Protein AF-A0A0F8YSZ1-F1 (afdb_monomer)

Secondary structure (DSSP, 8-state):
--S-S-PPTT----BSPBP--TTSTTTTPBPPB-SSSPPP---SSTT-----S-----------PPTTS----EETTEE---------------------------

pLDDT: mean 74.78, std 18.11, range [42.41, 96.06]

Mean predicted aligned error: 16.79 Å

Organism: NCBI:txid412755

Foldseek 3Di:
DPPPPDDPPPDDDQQQDAACDPVDPRHRPTHHHPPPPDDDDDDPDPDDDDDDPDDDDDDDDDDDDDPPDPDQDDDPNDRPPPVPPPCPPDDDDPDDDPDDDPDDDD

Solvent-accessible surface area (backbone atoms only — not comparable to full-atom values): 8123 Å² total; per-residue (Å²): 141,83,74,75,92,69,66,60,92,97,56,77,78,51,67,44,48,61,38,88,40,94,89,47,96,57,45,73,39,70,41,66,59,52,81,87,75,66,78,91,73,94,67,99,60,87,91,77,83,84,88,68,100,70,77,96,79,84,82,88,83,86,80,89,76,70,90,86,62,89,78,83,60,68,58,91,91,42,74,64,82,70,78,75,79,69,82,74,78,76,81,86,81,84,80,84,82,88,83,82,85,92,80,81,92,128

Sequence (106 aa):
TNTPQALPTGWVEADGATVSDAQSVYNGQVLPDLNGGEFIRGAGTSGGTGGSDTMAHTHGVTTNVAVGNHIALTVNGHTNHTALTLNTDQHNHSFSDTSDNPSAIM

Structure (mmCIF, N/CA/C/O backbone):
data_AF-A0A0F8YSZ1-F1
#
_entry.id   AF-A0A0F8YSZ1-F1
#
loop_
_atom_site.group_PDB
_atom_site.id
_atom_site.type_symbol
_atom_site.label_atom_id
_atom_site.label_alt_id
_atom_site.label_comp_id
_atom_site.label_asym_id
_atom_site.label_entity_id
_atom_site.label_seq_id
_atom_site.pdbx_PDB_ins_code
_atom_site.Cartn_x
_atom_site.Cartn_y
_atom_site.Cartn_z
_atom_site.occupancy
_atom_site.B_iso_or_equiv
_atom_site.auth_seq_id
_atom_site.auth_comp_id
_atom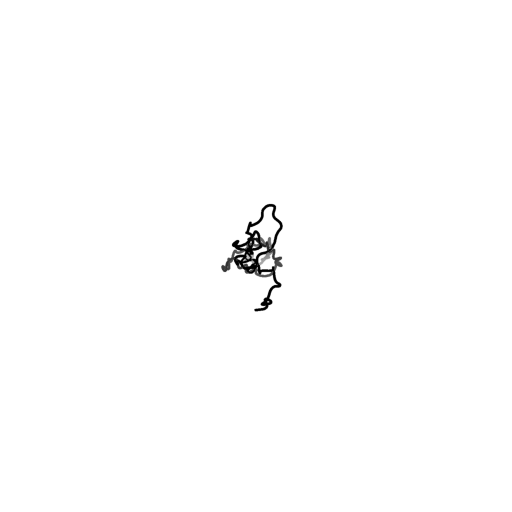_site.auth_asym_id
_atom_site.auth_atom_id
_atom_site.pdbx_PDB_model_num
ATOM 1 N N . THR A 1 1 ? 13.474 -3.874 16.758 1.00 49.12 1 THR A N 1
ATOM 2 C CA . THR A 1 1 ? 12.585 -3.826 17.938 1.00 49.12 1 THR A CA 1
ATOM 3 C C . THR A 1 1 ? 12.729 -2.468 18.604 1.00 49.12 1 THR A C 1
ATOM 5 O O . THR A 1 1 ? 13.439 -2.348 19.590 1.00 49.12 1 THR A O 1
ATOM 8 N N . ASN A 1 2 ? 12.125 -1.433 18.008 1.00 51.81 2 ASN A N 1
ATOM 9 C CA . ASN A 1 2 ? 12.177 -0.047 18.508 1.00 51.81 2 ASN A CA 1
ATOM 10 C C . ASN A 1 2 ? 10.777 0.523 18.797 1.00 51.81 2 ASN A C 1
ATOM 12 O O . ASN A 1 2 ? 10.637 1.728 18.979 1.00 51.81 2 ASN A O 1
ATOM 16 N N . THR A 1 3 ? 9.745 -0.320 18.836 1.00 58.28 3 THR A N 1
ATOM 17 C CA . THR A 1 3 ? 8.393 0.093 19.218 1.00 58.28 3 THR A CA 1
ATOM 18 C C . THR A 1 3 ? 8.354 0.293 20.734 1.00 58.28 3 THR A C 1
ATOM 20 O O . THR A 1 3 ? 8.687 -0.647 21.465 1.00 58.28 3 THR A O 1
ATOM 23 N N . PRO A 1 4 ? 7.988 1.484 21.242 1.00 59.47 4 PRO A N 1
ATOM 24 C CA . PRO A 1 4 ? 7.714 1.676 22.659 1.00 59.47 4 PRO A CA 1
ATOM 25 C C . PRO A 1 4 ? 6.680 0.645 23.118 1.00 59.47 4 PRO A C 1
ATOM 27 O O . PRO A 1 4 ? 5.548 0.631 22.651 1.00 59.47 4 PRO A O 1
ATOM 30 N N . GLN A 1 5 ? 7.086 -0.238 24.027 1.00 66.00 5 GLN A N 1
ATOM 31 C CA . GLN A 1 5 ? 6.317 -1.418 24.441 1.00 66.00 5 GLN A CA 1
ATOM 32 C C . GLN A 1 5 ? 5.072 -1.111 25.292 1.00 66.00 5 GLN A C 1
ATOM 34 O O . GLN A 1 5 ? 4.383 -2.031 25.724 1.00 66.00 5 GLN A O 1
ATOM 39 N N . ALA A 1 6 ? 4.775 0.166 25.532 1.00 80.94 6 ALA A N 1
ATOM 40 C CA . ALA A 1 6 ? 3.568 0.611 26.208 1.00 80.94 6 ALA A CA 1
ATOM 41 C C . ALA A 1 6 ? 3.056 1.890 25.542 1.00 80.94 6 ALA A C 1
ATOM 43 O O . ALA A 1 6 ? 3.586 2.982 25.763 1.00 80.94 6 ALA A O 1
ATOM 44 N N . LEU A 1 7 ? 2.025 1.744 24.715 1.00 84.75 7 LEU A N 1
ATOM 45 C CA . LEU A 1 7 ? 1.250 2.882 24.242 1.00 84.75 7 LEU A CA 1
ATOM 46 C C . LEU A 1 7 ? 0.487 3.500 25.426 1.00 84.75 7 LEU A C 1
ATOM 48 O O . LEU A 1 7 ? 0.114 2.777 26.357 1.00 84.75 7 LEU A O 1
ATOM 52 N N . PRO A 1 8 ? 0.253 4.824 25.435 1.00 88.75 8 PRO A N 1
ATOM 53 C CA . PRO A 1 8 ? -0.580 5.443 26.457 1.00 88.75 8 PRO A CA 1
ATOM 54 C C . PRO A 1 8 ? -1.971 4.800 26.510 1.00 88.75 8 PRO A C 1
ATOM 56 O O . PRO A 1 8 ? -2.502 4.363 25.490 1.00 88.75 8 PRO A O 1
ATOM 59 N N . THR A 1 9 ? -2.593 4.787 27.688 1.00 85.69 9 THR A N 1
ATOM 60 C CA . THR A 1 9 ? -3.964 4.284 27.845 1.00 85.69 9 THR A CA 1
ATOM 61 C C . THR A 1 9 ? -4.910 4.954 26.846 1.00 85.69 9 THR A C 1
ATOM 63 O O . THR A 1 9 ? -4.899 6.177 26.701 1.00 85.69 9 THR A O 1
ATOM 66 N N . GLY A 1 10 ? -5.730 4.148 26.170 1.00 86.19 10 GLY A N 1
ATOM 67 C CA . GLY A 1 10 ? -6.645 4.609 25.121 1.00 86.19 10 GLY A CA 1
ATOM 68 C C . GLY A 1 10 ? -6.034 4.650 23.716 1.00 86.19 10 GLY A C 1
ATOM 69 O O . GLY A 1 10 ? -6.735 5.009 22.775 1.00 86.19 10 GLY A O 1
ATOM 70 N N . TRP A 1 11 ? -4.764 4.267 23.557 1.00 87.88 11 TRP A N 1
ATOM 71 C CA . TRP A 1 11 ? -4.114 4.101 22.259 1.00 87.88 11 TRP A CA 1
ATOM 72 C C . TRP A 1 11 ? -3.810 2.633 21.985 1.00 87.88 11 TRP A C 1
ATOM 74 O O . TRP A 1 11 ? -3.439 1.876 22.879 1.00 87.88 11 TRP A O 1
ATOM 84 N N . VAL A 1 12 ? -3.935 2.255 20.720 1.00 88.94 12 VAL A N 1
ATOM 85 C CA . VAL A 1 12 ? -3.545 0.948 20.196 1.00 88.94 12 VAL A CA 1
ATOM 86 C C . VAL A 1 12 ? -2.828 1.166 18.867 1.00 88.94 12 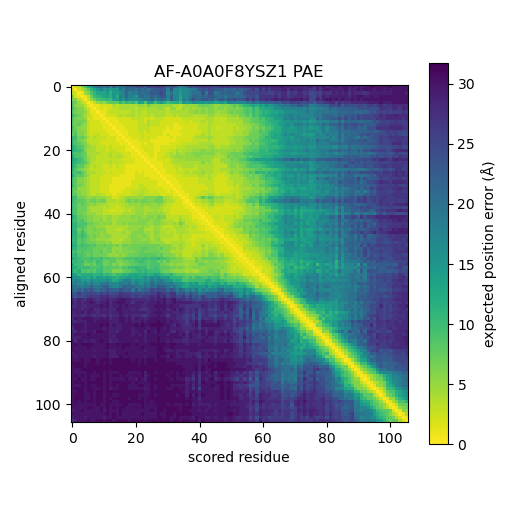VAL A C 1
ATOM 88 O O . VAL A 1 12 ? -3.078 2.162 18.183 1.00 88.94 12 VAL A O 1
ATOM 91 N N . GLU A 1 13 ? -1.896 0.282 18.533 1.00 90.06 13 GLU A N 1
ATOM 92 C CA . GLU A 1 13 ? -1.183 0.332 17.260 1.00 90.06 13 GLU A CA 1
ATOM 93 C C . GLU A 1 13 ? -2.119 -0.080 16.114 1.00 90.06 13 GLU A C 1
ATOM 95 O O . GLU A 1 13 ? -3.029 -0.885 16.303 1.00 90.06 13 GLU A O 1
ATOM 100 N N . ALA A 1 14 ? -1.910 0.487 14.926 1.00 92.06 14 ALA A N 1
ATOM 101 C CA . ALA A 1 14 ? -2.601 0.083 13.703 1.00 92.06 14 ALA A CA 1
ATOM 102 C C . ALA A 1 14 ? -1.777 -1.004 12.991 1.00 92.06 14 ALA A C 1
ATOM 104 O O . ALA A 1 14 ? -1.182 -0.763 11.945 1.00 92.06 14 ALA A O 1
ATOM 105 N N . ASP A 1 15 ? -1.697 -2.175 13.619 1.00 92.38 15 ASP A N 1
ATOM 106 C CA . ASP A 1 15 ? -0.884 -3.333 13.217 1.00 92.38 15 ASP A CA 1
ATOM 107 C C . ASP A 1 15 ? -1.746 -4.527 12.758 1.00 92.38 15 ASP A C 1
ATOM 109 O O . ASP A 1 15 ? -1.304 -5.676 12.752 1.00 92.38 15 ASP A O 1
ATOM 113 N N . GLY A 1 16 ? -3.019 -4.275 12.439 1.00 92.50 16 GLY A N 1
ATOM 114 C CA . GLY A 1 16 ? -3.988 -5.330 12.143 1.00 92.50 16 GLY A CA 1
ATOM 115 C C . GLY A 1 16 ? -4.651 -5.954 13.378 1.00 92.50 16 GLY A C 1
ATOM 116 O O 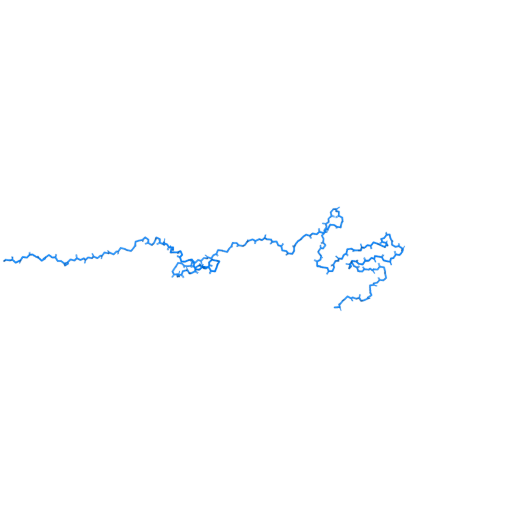. GLY A 1 16 ? -5.456 -6.878 13.231 1.00 92.50 16 GLY A O 1
ATOM 117 N N . ALA A 1 17 ? -4.360 -5.481 14.595 1.00 91.50 17 ALA A N 1
ATOM 118 C CA . ALA A 1 17 ? -5.018 -5.973 15.800 1.00 91.50 17 ALA A CA 1
ATOM 119 C C . ALA A 1 17 ? -6.525 -5.665 15.835 1.00 91.50 17 ALA A C 1
ATOM 121 O O . ALA A 1 17 ? -7.049 -4.749 15.196 1.00 91.50 17 ALA A O 1
ATOM 122 N N . THR A 1 18 ? -7.242 -6.445 16.645 1.00 94.12 18 THR A N 1
ATOM 123 C CA . THR A 1 18 ? -8.643 -6.175 16.986 1.00 94.12 18 THR A CA 1
ATOM 124 C C . THR A 1 18 ? -8.716 -5.232 18.182 1.00 94.12 18 THR A C 1
ATOM 126 O O . THR A 1 18 ? -8.065 -5.468 19.200 1.00 94.12 18 THR A O 1
ATOM 129 N N . VAL A 1 19 ? -9.548 -4.195 18.096 1.00 93.31 19 VAL A N 1
ATOM 130 C CA . VAL A 1 19 ? -9.807 -3.279 19.214 1.00 93.31 19 VAL A CA 1
ATOM 131 C C . VAL A 1 19 ? -10.480 -4.043 20.354 1.00 93.31 19 VAL A C 1
ATOM 133 O O . VAL A 1 19 ? -11.555 -4.609 20.174 1.00 93.31 19 VAL A O 1
ATOM 136 N N . SER A 1 20 ? -9.872 -4.026 21.539 1.00 91.06 20 SER A N 1
ATOM 137 C CA . SER A 1 20 ? -10.422 -4.626 22.760 1.00 91.06 20 SER A CA 1
ATOM 138 C C . SER A 1 20 ? -10.652 -3.550 23.825 1.00 91.06 20 SER A C 1
ATOM 140 O O . SER A 1 20 ? -9.953 -3.494 24.836 1.00 91.06 20 SER A O 1
ATOM 142 N N . ASP A 1 21 ? -11.641 -2.694 23.587 1.00 91.12 21 ASP A N 1
ATOM 143 C CA . ASP A 1 21 ? -12.078 -1.636 24.497 1.00 91.12 21 ASP A CA 1
ATOM 144 C C . ASP A 1 21 ? -13.608 -1.568 24.514 1.00 91.12 21 ASP A C 1
ATOM 146 O O . ASP A 1 21 ? -14.225 -1.017 23.607 1.00 91.12 21 ASP A O 1
ATOM 150 N N . ALA A 1 22 ? -14.228 -2.092 25.573 1.00 94.12 22 ALA A N 1
ATOM 151 C CA . ALA A 1 22 ? -15.682 -2.154 25.705 1.00 94.12 22 ALA A CA 1
ATOM 152 C C . ALA A 1 22 ? -16.380 -0.779 25.742 1.00 94.12 22 ALA A C 1
ATOM 154 O O . ALA A 1 22 ? -17.594 -0.723 25.553 1.00 94.12 22 ALA A O 1
ATOM 155 N N . GLN A 1 23 ? -15.652 0.314 25.996 1.00 94.31 23 GLN A N 1
ATOM 156 C CA . GLN A 1 23 ? -16.207 1.671 25.978 1.00 94.31 23 GLN A CA 1
ATOM 157 C C . GLN A 1 23 ? -16.148 2.312 24.582 1.00 94.31 23 GLN A C 1
ATOM 159 O O . GLN A 1 23 ? -16.822 3.315 24.340 1.00 94.31 23 GLN A O 1
ATOM 164 N N . SER A 1 24 ? -15.375 1.738 23.656 1.00 91.75 24 SER A N 1
ATOM 165 C CA . SER A 1 24 ? -15.244 2.214 22.282 1.00 91.75 24 SER A CA 1
ATOM 166 C C . SER A 1 24 ? -16.383 1.712 21.396 1.00 91.75 24 SER A C 1
ATOM 168 O O . SER A 1 24 ? -16.751 0.538 21.417 1.00 91.75 24 SER A O 1
ATOM 170 N N . VAL A 1 25 ? -16.888 2.581 20.517 1.00 94.81 25 VAL A N 1
ATOM 171 C CA . VAL A 1 25 ? -17.843 2.189 19.460 1.00 94.81 25 VAL A CA 1
ATOM 172 C C . VAL A 1 25 ? -17.226 1.245 18.421 1.00 94.81 25 VAL A C 1
ATOM 174 O O . VAL A 1 25 ? -17.953 0.597 17.673 1.00 94.81 25 VAL A O 1
ATOM 177 N N . TYR A 1 26 ? -15.894 1.158 18.381 1.00 92.69 26 TYR A N 1
ATOM 178 C CA . TYR A 1 26 ? -15.139 0.297 17.473 1.00 92.69 26 TYR A CA 1
ATOM 179 C C . TYR A 1 26 ? -14.665 -1.003 18.140 1.00 92.69 26 TYR A C 1
ATOM 181 O O . TYR A 1 26 ? -13.868 -1.729 17.552 1.00 92.69 26 TYR A O 1
ATOM 189 N N . ASN A 1 27 ? -15.139 -1.321 19.352 1.00 95.25 27 ASN A N 1
ATOM 190 C CA . ASN A 1 27 ? -14.794 -2.568 20.033 1.00 95.25 27 ASN A CA 1
ATOM 191 C C . ASN A 1 27 ? -15.080 -3.799 19.159 1.00 95.25 27 ASN A C 1
ATOM 193 O O . ASN A 1 27 ? -16.165 -3.930 18.592 1.00 95.25 27 ASN A O 1
ATOM 197 N N . GLY A 1 28 ? -14.122 -4.719 19.082 1.00 95.44 28 GLY A N 1
ATOM 198 C CA . GLY A 1 28 ? -14.207 -5.925 18.263 1.00 95.44 28 GLY A CA 1
ATOM 199 C C . GLY A 1 28 ? -13.950 -5.709 16.769 1.00 95.44 28 GLY A C 1
ATOM 200 O O . GLY A 1 28 ? -13.983 -6.682 16.019 1.00 95.44 28 GLY A O 1
ATOM 201 N N . GLN A 1 29 ? -13.687 -4.479 16.313 1.00 95.44 29 GLN A N 1
ATOM 202 C CA . GLN A 1 29 ? -13.292 -4.232 14.926 1.00 95.44 29 GLN A CA 1
ATOM 203 C C . GLN A 1 29 ?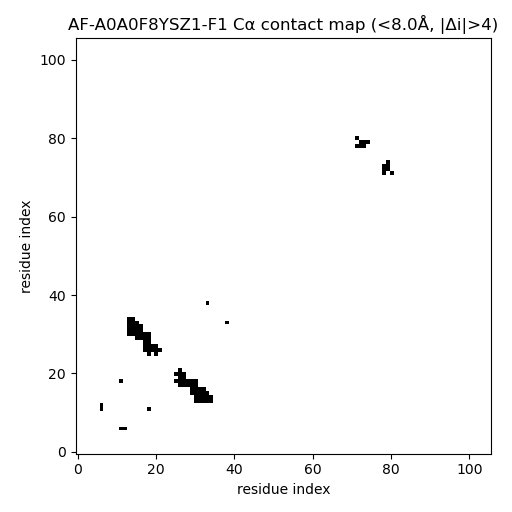 -11.791 -4.444 14.728 1.00 95.44 29 GLN A C 1
ATOM 205 O O . GLN A 1 29 ? -10.982 -4.123 15.599 1.00 95.44 29 GLN A O 1
ATOM 210 N N . VAL A 1 30 ? -11.433 -4.976 13.561 1.00 94.19 30 VAL A N 1
ATOM 211 C CA . VAL A 1 30 ? -10.045 -5.128 13.117 1.00 94.19 30 VAL A CA 1
ATOM 212 C C . VAL A 1 30 ? -9.555 -3.796 12.559 1.00 94.19 30 VAL A C 1
ATOM 214 O O . VAL A 1 30 ? -10.225 -3.188 11.721 1.00 94.19 30 VAL A O 1
ATOM 217 N N . LEU A 1 31 ? -8.398 -3.343 13.030 1.00 92.44 31 LEU A N 1
ATOM 218 C CA . LEU A 1 31 ? -7.740 -2.145 12.524 1.00 92.44 31 LEU A CA 1
ATOM 219 C C . LEU A 1 31 ? -7.029 -2.428 11.197 1.00 92.44 31 LEU A C 1
ATOM 221 O O . LEU A 1 31 ? -6.626 -3.563 10.948 1.00 92.44 31 LEU A O 1
ATOM 225 N N . PRO A 1 32 ? -6.842 -1.415 10.335 1.00 92.88 32 PRO A N 1
ATOM 226 C CA . PRO A 1 32 ? -5.910 -1.548 9.224 1.00 92.88 32 PRO A CA 1
ATOM 227 C C . PRO A 1 32 ? -4.486 -1.768 9.757 1.00 92.88 32 PRO A C 1
ATOM 229 O O . PRO A 1 32 ? -4.098 -1.144 10.744 1.00 92.88 32 PRO A O 1
ATOM 232 N N . ASP A 1 33 ? -3.725 -2.636 9.093 1.00 92.75 33 ASP A N 1
ATOM 233 C CA . ASP A 1 33 ? -2.285 -2.785 9.314 1.00 92.75 33 ASP A CA 1
ATOM 234 C C . ASP A 1 33 ? -1.536 -1.763 8.448 1.00 92.75 33 ASP A C 1
ATOM 236 O O . ASP A 1 33 ? -1.741 -1.713 7.234 1.00 92.75 33 ASP A O 1
ATOM 240 N N . LEU A 1 34 ? -0.732 -0.911 9.085 1.00 92.56 34 LEU A N 1
ATOM 241 C CA . LEU A 1 34 ? 0.071 0.137 8.445 1.00 92.56 34 LEU A CA 1
ATOM 242 C C . LEU A 1 34 ? 1.583 -0.132 8.541 1.00 92.56 34 LEU A C 1
ATOM 244 O O . LEU A 1 34 ? 2.391 0.738 8.207 1.00 92.56 34 LEU A O 1
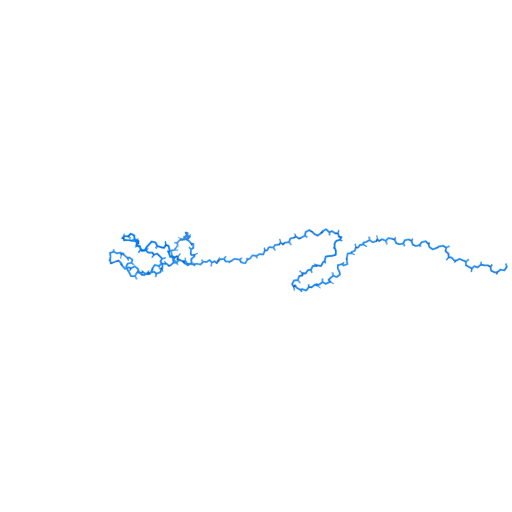ATOM 248 N N . ASN A 1 35 ? 1.979 -1.310 9.030 1.00 89.69 35 ASN A N 1
ATOM 249 C CA . ASN A 1 35 ? 3.378 -1.681 9.225 1.00 89.69 35 ASN A CA 1
ATOM 250 C C . ASN A 1 35 ? 4.017 -2.333 7.980 1.00 89.69 35 ASN A C 1
ATOM 252 O O . ASN A 1 35 ? 5.224 -2.591 7.977 1.00 89.69 35 ASN A O 1
ATOM 256 N N . GLY A 1 36 ? 3.246 -2.585 6.918 1.00 87.81 36 GLY A N 1
ATOM 257 C CA . GLY A 1 36 ? 3.661 -3.253 5.680 1.00 87.81 36 GLY A CA 1
ATOM 258 C C . GLY A 1 36 ? 4.320 -2.348 4.631 1.00 87.81 36 GLY A C 1
ATOM 259 O O . GLY A 1 36 ? 4.784 -2.846 3.605 1.00 87.81 36 GLY A O 1
ATOM 260 N N . GLY A 1 37 ? 4.415 -1.039 4.889 1.00 87.50 37 GLY A N 1
ATOM 261 C CA . GLY A 1 37 ? 4.928 -0.039 3.940 1.00 87.50 37 GLY A CA 1
ATOM 262 C C . GLY A 1 37 ? 3.833 0.826 3.311 1.00 87.50 37 GLY A C 1
ATOM 263 O O . GLY A 1 37 ? 4.045 1.456 2.276 1.00 87.50 37 GLY A O 1
ATOM 264 N N . GLU A 1 38 ? 2.654 0.863 3.926 1.00 91.38 38 GLU A N 1
ATOM 265 C CA . GLU A 1 38 ? 1.502 1.614 3.458 1.00 91.38 38 GLU A CA 1
ATOM 266 C C . GLU A 1 38 ? 1.733 3.127 3.568 1.00 91.38 38 GLU A C 1
ATOM 268 O O . GLU A 1 38 ? 2.126 3.666 4.604 1.00 91.38 38 GLU A O 1
ATOM 273 N N . PHE A 1 39 ? 1.399 3.850 2.498 1.00 91.19 39 PHE A N 1
ATOM 274 C CA . PHE A 1 39 ? 1.371 5.310 2.501 1.00 91.19 39 PHE A CA 1
ATOM 275 C C . PHE A 1 39 ? -0.064 5.816 2.625 1.00 91.19 39 PHE A C 1
ATOM 277 O O . PHE A 1 39 ? -0.952 5.432 1.859 1.00 91.19 39 PHE A O 1
ATOM 284 N N . ILE A 1 40 ? -0.288 6.743 3.558 1.00 93.50 40 ILE A N 1
ATOM 285 C CA . ILE A 1 40 ? -1.599 7.363 3.748 1.00 93.50 40 ILE A CA 1
ATOM 286 C C . ILE A 1 40 ? -1.851 8.408 2.664 1.00 93.50 40 ILE A C 1
ATOM 288 O O . ILE A 1 40 ? -1.040 9.302 2.418 1.00 93.50 40 ILE A O 1
ATOM 292 N N . ARG A 1 41 ? -3.032 8.324 2.049 1.00 93.50 41 ARG A N 1
ATOM 293 C CA . ARG A 1 41 ? -3.533 9.295 1.075 1.00 93.50 41 ARG A CA 1
ATOM 294 C C . ARG A 1 41 ? -4.971 9.680 1.393 1.00 93.50 41 ARG A C 1
ATOM 296 O O . ARG A 1 41 ? -5.747 8.864 1.880 1.00 93.50 41 ARG A O 1
ATOM 303 N N . GLY A 1 42 ? -5.342 10.913 1.063 1.00 94.62 42 GLY A N 1
ATOM 304 C CA . GLY A 1 42 ? -6.738 11.342 1.134 1.00 94.62 42 GLY A CA 1
ATOM 305 C C . GLY A 1 42 ? -7.610 10.590 0.122 1.00 94.62 42 GLY A C 1
ATOM 306 O O . GLY A 1 42 ? -7.196 10.375 -1.022 1.00 94.62 42 GLY A O 1
ATOM 307 N N . ALA A 1 43 ? -8.819 10.214 0.537 1.00 93.25 43 ALA A N 1
ATOM 308 C CA . ALA A 1 43 ? -9.820 9.560 -0.300 1.00 93.25 43 ALA A CA 1
ATOM 309 C C . ALA A 1 43 ? -11.233 10.033 0.076 1.00 93.25 43 ALA A C 1
ATOM 311 O O . ALA A 1 43 ? -11.485 10.399 1.221 1.00 93.25 43 ALA A O 1
ATOM 312 N N . GLY A 1 44 ? -12.162 10.012 -0.887 1.00 96.06 44 GLY A N 1
ATOM 313 C CA . GLY A 1 44 ? -13.578 10.327 -0.636 1.00 96.06 44 GLY A CA 1
ATOM 314 C C . GLY A 1 44 ? -14.343 9.202 0.073 1.00 96.06 44 GLY A C 1
ATOM 315 O O . GLY A 1 44 ? -15.444 9.413 0.572 1.00 96.06 44 GLY A O 1
ATOM 316 N N . THR A 1 45 ? -13.771 8.001 0.123 1.00 93.88 45 THR A N 1
ATOM 317 C CA . THR A 1 45 ? -14.312 6.847 0.846 1.00 93.88 45 THR A CA 1
ATOM 318 C C . THR A 1 45 ? -13.159 6.113 1.517 1.00 93.88 45 THR A C 1
ATOM 320 O O . THR A 1 45 ? -12.116 5.901 0.897 1.00 93.88 45 THR A O 1
ATOM 323 N N . SER A 1 46 ? -13.337 5.758 2.787 1.00 90.56 46 SER A N 1
ATOM 324 C CA . SER A 1 46 ? -12.317 5.092 3.600 1.00 90.56 46 SER A CA 1
ATOM 325 C C . SER A 1 46 ? -12.146 3.615 3.233 1.00 90.56 46 SER A C 1
ATOM 327 O O . SER A 1 46 ? -13.067 2.982 2.724 1.00 90.56 46 SER A O 1
ATOM 329 N N . GLY A 1 47 ? -10.975 3.056 3.551 1.00 88.62 47 GLY A N 1
ATOM 330 C CA . GLY A 1 47 ? -10.714 1.610 3.508 1.00 88.62 47 GLY A CA 1
ATOM 331 C C . GLY A 1 47 ? -10.190 1.062 2.179 1.00 88.62 47 GLY A C 1
ATOM 332 O O . GLY A 1 47 ? -9.837 -0.110 2.111 1.00 88.62 47 GLY A O 1
ATOM 333 N N . GLY A 1 48 ? -10.103 1.883 1.130 1.00 91.12 48 GLY A N 1
ATOM 334 C CA . GLY A 1 48 ? -9.480 1.471 -0.127 1.00 91.12 48 GLY A CA 1
ATOM 335 C C . GLY A 1 48 ? -7.963 1.316 0.008 1.00 91.12 48 GLY A C 1
ATOM 336 O O . GLY A 1 48 ? -7.295 2.201 0.540 1.00 91.12 48 GLY A O 1
ATOM 337 N N . THR A 1 49 ? -7.424 0.223 -0.527 1.00 90.81 49 THR A N 1
ATOM 338 C CA . THR A 1 49 ? -5.981 -0.021 -0.666 1.00 90.81 49 THR A CA 1
ATOM 339 C C . THR A 1 49 ? -5.602 -0.133 -2.146 1.00 90.81 49 THR A C 1
ATOM 341 O O . THR A 1 49 ? -6.463 -0.303 -3.013 1.00 90.81 49 THR A O 1
ATOM 344 N N . GLY A 1 50 ? -4.314 0.010 -2.462 1.00 89.81 50 GLY A N 1
ATOM 345 C CA . GLY A 1 50 ? -3.799 -0.147 -3.822 1.00 89.81 50 GLY A CA 1
ATOM 346 C C . GLY A 1 50 ? -2.486 0.595 -4.050 1.00 89.81 50 GLY A C 1
ATOM 347 O O . GLY A 1 50 ? -1.873 1.099 -3.114 1.00 89.81 50 GLY A O 1
ATOM 348 N N . GLY A 1 51 ? -2.090 0.698 -5.319 1.00 88.69 51 GLY A N 1
ATOM 349 C CA . GLY A 1 51 ? -0.788 1.230 -5.721 1.00 88.69 51 GLY A CA 1
ATOM 350 C C . GLY A 1 51 ? 0.205 0.122 -6.065 1.00 88.69 51 GLY A C 1
ATOM 351 O O . GLY A 1 51 ? -0.120 -1.063 -6.018 1.00 88.69 51 GLY A O 1
ATOM 352 N N . SER A 1 52 ? 1.402 0.520 -6.481 1.00 89.56 52 SER A N 1
ATOM 353 C CA . SER A 1 52 ? 2.520 -0.386 -6.725 1.00 89.56 52 SER A CA 1
ATOM 354 C C . SER A 1 52 ? 3.819 0.358 -6.460 1.00 89.56 52 SER A C 1
ATOM 356 O O . SER A 1 52 ? 3.956 1.512 -6.870 1.00 89.56 52 SER A O 1
ATOM 358 N N . ASP A 1 53 ? 4.776 -0.325 -5.836 1.00 88.38 53 ASP A N 1
ATOM 359 C CA . ASP A 1 53 ? 6.139 0.182 -5.641 1.00 88.38 53 ASP A CA 1
ATOM 360 C C . ASP A 1 53 ? 6.874 0.379 -6.971 1.00 88.38 53 ASP A C 1
ATOM 362 O O . ASP A 1 53 ? 7.862 1.108 -7.055 1.00 88.38 53 ASP A O 1
ATOM 366 N N . THR A 1 54 ? 6.390 -0.274 -8.030 1.00 90.56 54 THR A N 1
ATOM 367 C CA . THR A 1 54 ? 6.987 -0.217 -9.359 1.00 90.56 54 THR A CA 1
ATOM 368 C C . THR A 1 54 ? 5.978 0.262 -10.389 1.00 90.56 54 THR A C 1
ATOM 370 O O . THR A 1 54 ? 4.813 -0.126 -10.389 1.00 90.56 54 THR A O 1
ATOM 373 N N . MET A 1 55 ? 6.447 1.084 -11.321 1.00 92.00 55 MET A N 1
ATOM 374 C CA . MET A 1 55 ? 5.690 1.474 -12.503 1.00 92.00 55 MET A CA 1
ATOM 375 C C . MET A 1 55 ? 6.553 1.222 -13.732 1.00 92.00 55 MET A C 1
ATOM 377 O O . MET A 1 55 ? 7.698 1.684 -13.800 1.00 92.00 55 MET A O 1
ATOM 381 N N . ALA A 1 56 ? 6.002 0.497 -14.705 1.00 93.50 56 ALA A N 1
ATOM 382 C CA . ALA A 1 56 ? 6.670 0.276 -15.977 1.00 93.50 56 ALA A CA 1
ATOM 383 C C . ALA A 1 56 ? 6.893 1.624 -16.677 1.00 93.50 56 ALA A C 1
ATOM 385 O O . ALA A 1 56 ? 5.951 2.374 -16.927 1.00 93.50 56 ALA A O 1
ATOM 386 N N . HIS A 1 57 ? 8.148 1.927 -16.991 1.00 93.00 57 HIS A N 1
ATOM 387 C CA . HIS A 1 57 ? 8.530 3.095 -17.775 1.00 93.00 57 HIS A CA 1
ATOM 388 C C . HIS A 1 57 ? 9.770 2.771 -18.609 1.00 93.00 57 HIS A C 1
ATOM 390 O O . HIS A 1 57 ? 10.492 1.812 -18.332 1.00 93.00 57 HIS A O 1
ATOM 396 N N . THR A 1 58 ? 10.008 3.560 -19.654 1.00 92.12 58 THR A N 1
ATOM 397 C CA . THR A 1 58 ? 11.137 3.376 -20.573 1.00 92.12 58 THR A CA 1
ATOM 398 C C . THR A 1 58 ? 11.987 4.633 -20.629 1.00 92.12 58 THR A C 1
ATOM 400 O O . THR A 1 58 ? 11.449 5.738 -20.702 1.00 92.12 58 THR A O 1
ATOM 403 N N . HIS A 1 59 ? 13.307 4.466 -20.683 1.00 89.00 59 HIS A N 1
ATOM 404 C CA . HIS A 1 59 ? 14.244 5.555 -20.942 1.00 89.00 59 HIS A CA 1
ATOM 405 C C . HIS A 1 59 ? 14.771 5.469 -22.373 1.00 89.00 59 HIS A C 1
ATOM 407 O O . HIS A 1 59 ? 15.288 4.433 -22.788 1.00 89.00 59 HIS A O 1
ATOM 413 N N . GLY A 1 60 ? 14.672 6.571 -23.117 1.00 87.56 60 GLY A N 1
ATOM 414 C CA . GLY A 1 60 ? 15.417 6.741 -24.359 1.00 87.56 60 GLY A CA 1
ATOM 415 C C . GLY A 1 60 ? 16.841 7.168 -24.027 1.00 87.56 60 GLY A C 1
ATOM 416 O O . GLY A 1 60 ? 17.041 8.243 -23.467 1.00 87.56 60 GLY A O 1
ATOM 417 N N . VAL A 1 61 ? 17.825 6.332 -24.347 1.00 84.88 61 VAL A N 1
ATOM 418 C CA . VAL A 1 61 ? 19.240 6.689 -24.205 1.00 84.88 61 VAL A CA 1
ATOM 419 C C . VAL A 1 61 ? 19.777 7.013 -25.592 1.00 84.88 61 VAL A C 1
ATOM 421 O O . VAL A 1 61 ? 19.883 6.128 -26.438 1.00 84.88 61 VAL A O 1
ATOM 424 N N . THR A 1 62 ? 20.118 8.279 -25.824 1.00 80.94 62 THR A N 1
ATOM 425 C CA . THR A 1 62 ? 20.824 8.700 -27.038 1.00 80.94 62 THR A CA 1
ATOM 426 C C . THR A 1 62 ? 22.318 8.712 -26.750 1.00 80.94 62 THR A C 1
ATOM 428 O O . THR A 1 62 ? 22.776 9.436 -25.866 1.00 80.94 62 THR A O 1
ATOM 431 N N . THR A 1 63 ? 23.090 7.930 -27.499 1.00 73.00 63 THR A N 1
ATOM 432 C CA . THR A 1 63 ? 24.551 8.007 -27.485 1.00 73.00 63 THR A CA 1
ATOM 433 C C . THR A 1 63 ? 25.017 8.826 -28.684 1.00 73.00 63 THR A C 1
ATOM 435 O O . THR A 1 63 ? 24.772 8.475 -29.836 1.00 73.00 63 THR A O 1
ATOM 438 N N . ASN A 1 64 ? 25.703 9.940 -28.427 1.00 69.25 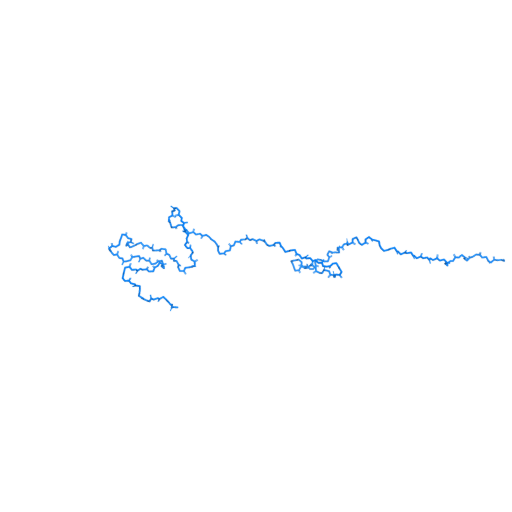64 ASN A N 1
ATOM 439 C CA . ASN A 1 64 ? 26.417 10.652 -29.483 1.00 69.25 64 ASN A CA 1
ATOM 440 C C . ASN A 1 64 ? 27.696 9.867 -29.775 1.00 69.25 64 ASN A C 1
ATOM 442 O O . ASN A 1 64 ? 28.614 9.866 -28.955 1.00 69.25 64 ASN A O 1
ATOM 446 N N . VAL A 1 65 ? 27.759 9.181 -30.916 1.00 64.38 65 VAL A N 1
ATOM 447 C CA . VAL A 1 65 ? 28.983 8.490 -31.327 1.00 64.38 65 VAL A CA 1
ATOM 448 C C . VAL A 1 65 ? 29.805 9.402 -32.227 1.00 64.38 65 VAL A C 1
ATOM 450 O O . VAL A 1 65 ? 29.334 9.854 -33.268 1.00 64.38 65 VAL A O 1
ATOM 453 N N . ALA A 1 66 ? 31.042 9.682 -31.814 1.00 59.16 66 ALA A N 1
ATOM 454 C CA . ALA A 1 66 ? 32.004 10.368 -32.662 1.00 59.16 66 ALA A CA 1
ATOM 455 C C . ALA A 1 66 ? 32.333 9.485 -33.875 1.00 59.16 66 ALA A C 1
ATOM 457 O O . ALA A 1 66 ? 32.687 8.311 -33.729 1.00 59.16 66 ALA A O 1
ATOM 458 N N . VAL A 1 67 ? 32.214 10.052 -35.074 1.00 56.34 67 VAL A N 1
ATOM 459 C CA . VAL A 1 67 ? 32.619 9.387 -36.315 1.00 56.34 67 VAL A CA 1
ATOM 460 C C . VAL A 1 67 ? 34.125 9.105 -36.273 1.00 56.34 67 VAL A C 1
ATOM 462 O O . VAL A 1 67 ? 34.921 10.007 -36.029 1.00 56.34 67 VAL A O 1
ATOM 465 N N . GLY A 1 68 ? 34.510 7.840 -36.465 1.00 55.97 68 GLY A N 1
ATOM 466 C CA . GLY A 1 68 ? 35.913 7.403 -36.492 1.00 55.97 68 GLY A CA 1
ATOM 467 C C . GLY A 1 68 ? 36.262 6.247 -35.553 1.00 55.97 68 GLY A C 1
ATOM 468 O O . GLY A 1 68 ? 37.334 5.668 -35.697 1.00 55.97 68 GLY A O 1
ATOM 469 N N . ASN A 1 69 ? 35.371 5.863 -34.633 1.00 56.75 69 ASN A N 1
ATOM 470 C CA . ASN A 1 69 ? 35.543 4.639 -33.851 1.00 56.75 69 ASN A CA 1
ATOM 471 C C . ASN A 1 69 ? 34.764 3.486 -34.502 1.00 56.75 69 ASN A C 1
ATOM 473 O O . ASN A 1 69 ? 33.614 3.670 -34.895 1.00 56.75 69 ASN A O 1
ATOM 477 N N . HIS A 1 70 ? 35.364 2.300 -34.620 1.00 57.19 70 HIS A N 1
ATOM 478 C CA . HIS A 1 70 ? 34.652 1.099 -35.064 1.00 57.19 70 HIS A CA 1
ATOM 479 C C . HIS A 1 70 ? 33.618 0.726 -33.989 1.00 57.19 70 HIS A C 1
ATOM 481 O O . HIS A 1 70 ? 33.970 0.261 -32.905 1.00 57.19 70 HIS A O 1
ATOM 487 N N . ILE A 1 71 ? 32.341 1.012 -34.252 1.00 60.09 71 ILE A N 1
ATOM 488 C CA . ILE A 1 71 ? 31.261 0.857 -33.273 1.00 60.09 71 ILE A CA 1
ATOM 489 C C . ILE A 1 71 ? 30.827 -0.609 -33.244 1.00 60.09 71 ILE A C 1
ATOM 491 O O . ILE A 1 71 ? 30.074 -1.057 -34.105 1.00 60.09 71 ILE A O 1
ATOM 495 N N . ALA A 1 72 ? 31.253 -1.355 -32.227 1.00 56.34 72 ALA A N 1
ATOM 496 C CA . ALA A 1 72 ? 30.587 -2.600 -31.858 1.00 56.34 72 ALA A CA 1
ATOM 497 C C . ALA A 1 72 ? 29.332 -2.250 -31.042 1.00 56.34 72 ALA A C 1
ATOM 499 O O . ALA A 1 72 ? 29.415 -1.971 -29.847 1.00 56.34 72 ALA A O 1
ATOM 500 N N . LEU A 1 73 ? 28.168 -2.204 -31.694 1.00 58.59 73 LEU A N 1
ATOM 501 C CA . LEU A 1 73 ? 26.892 -2.030 -31.004 1.00 58.59 73 LEU A CA 1
ATOM 502 C C . LEU A 1 73 ? 26.365 -3.405 -30.574 1.00 58.59 73 LEU A C 1
ATOM 504 O O . LEU A 1 73 ? 25.864 -4.175 -31.391 1.00 58.59 73 LEU A O 1
ATOM 508 N N . THR A 1 74 ? 26.466 -3.713 -29.284 1.00 52.56 74 THR A N 1
ATOM 509 C CA . THR A 1 74 ? 25.845 -4.912 -28.711 1.00 52.56 74 THR A CA 1
ATOM 510 C C . THR A 1 74 ? 24.397 -4.597 -28.348 1.00 52.56 74 THR A C 1
ATOM 512 O O . THR A 1 74 ? 24.145 -3.904 -27.364 1.00 52.56 74 THR A O 1
ATOM 515 N N . VAL A 1 75 ? 23.436 -5.122 -29.110 1.00 55.19 75 VAL A N 1
ATOM 516 C CA . VAL A 1 75 ? 22.013 -5.121 -28.726 1.00 55.19 75 VAL A CA 1
ATOM 517 C C . VAL A 1 75 ? 21.620 -6.559 -28.398 1.00 55.19 75 VAL A C 1
ATOM 519 O O . VAL A 1 75 ? 21.833 -7.459 -29.206 1.00 55.19 75 VAL A O 1
ATOM 522 N N . ASN A 1 76 ? 21.072 -6.790 -27.201 1.00 56.97 76 ASN A N 1
ATOM 523 C CA . ASN A 1 76 ? 20.617 -8.108 -26.731 1.00 56.97 76 ASN A CA 1
ATOM 524 C C . ASN A 1 76 ? 21.678 -9.227 -26.787 1.00 56.97 76 ASN A C 1
ATOM 526 O O . ASN A 1 76 ? 21.371 -10.349 -27.170 1.00 56.97 76 ASN A O 1
ATOM 530 N N . GLY A 1 77 ? 22.933 -8.943 -26.425 1.00 50.66 77 GLY A N 1
ATOM 531 C CA . GLY A 1 77 ? 23.979 -9.975 -26.311 1.00 50.66 77 GLY A CA 1
ATOM 532 C C . GLY A 1 77 ? 24.442 -10.602 -27.634 1.00 50.66 77 GLY A C 1
ATOM 533 O O . GLY A 1 77 ? 25.311 -11.469 -27.618 1.00 50.66 77 GLY A O 1
ATOM 534 N N . HIS A 1 78 ? 23.923 -10.142 -28.773 1.00 46.78 78 HIS A N 1
ATOM 535 C CA . HIS A 1 78 ? 24.396 -10.528 -30.095 1.00 46.78 78 HIS A CA 1
ATOM 536 C C . HIS A 1 78 ? 25.150 -9.351 -30.718 1.00 46.78 78 HIS A C 1
ATOM 53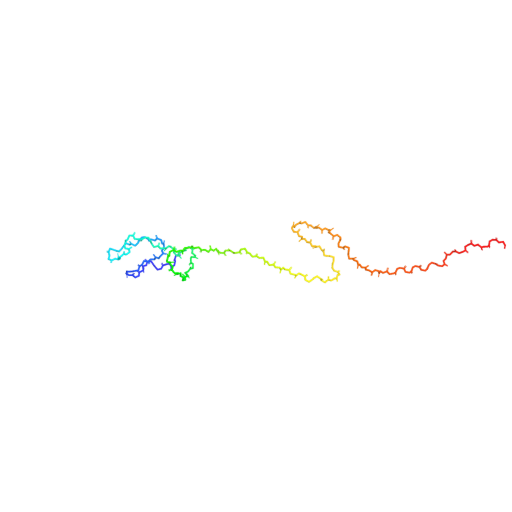8 O O . HIS A 1 78 ? 24.592 -8.270 -30.914 1.00 46.78 78 HIS A O 1
ATOM 544 N N . THR A 1 79 ? 26.428 -9.554 -31.044 1.00 51.88 79 THR A N 1
ATOM 545 C CA . THR A 1 79 ? 27.200 -8.604 -31.852 1.00 51.88 79 THR A CA 1
ATOM 546 C C . THR A 1 79 ? 26.707 -8.715 -33.289 1.00 51.88 79 THR A C 1
ATOM 548 O O . THR A 1 79 ? 27.224 -9.497 -34.086 1.00 51.88 79 THR A O 1
ATOM 551 N N . ASN A 1 80 ? 25.649 -7.981 -33.620 1.00 50.22 80 ASN A N 1
ATOM 552 C CA . ASN A 1 80 ? 25.215 -7.871 -35.001 1.00 50.2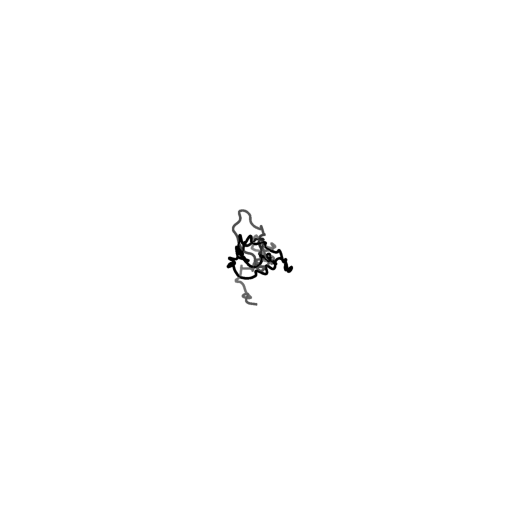2 80 ASN A CA 1
ATOM 553 C C . ASN A 1 80 ? 26.262 -7.020 -35.728 1.00 50.22 80 ASN A C 1
ATOM 555 O O . ASN A 1 80 ? 26.278 -5.798 -35.606 1.00 50.22 80 ASN A O 1
ATOM 559 N N . HIS A 1 81 ? 27.158 -7.667 -36.477 1.00 49.62 81 HIS A N 1
ATOM 560 C CA . HIS A 1 81 ? 27.954 -7.007 -37.510 1.00 49.62 81 HIS A CA 1
ATOM 561 C C . HIS A 1 81 ? 27.010 -6.624 -38.659 1.00 49.62 81 HIS A C 1
ATOM 563 O O . HIS A 1 81 ? 27.099 -7.145 -39.768 1.00 49.62 81 HIS A O 1
ATOM 569 N N . THR A 1 82 ? 26.058 -5.722 -38.413 1.00 46.34 82 THR A N 1
ATOM 570 C CA . THR A 1 82 ? 25.457 -4.985 -39.517 1.00 46.34 82 THR A CA 1
ATOM 571 C C . THR A 1 82 ? 26.578 -4.119 -40.050 1.00 46.34 82 THR A C 1
ATOM 573 O O . THR A 1 82 ? 26.959 -3.141 -39.406 1.00 46.34 82 THR A O 1
ATOM 576 N N . ALA A 1 83 ? 27.163 -4.522 -41.178 1.00 50.34 83 ALA A N 1
ATOM 577 C CA . ALA A 1 83 ? 28.000 -3.639 -41.962 1.00 50.34 83 ALA A CA 1
ATOM 578 C C . ALA A 1 83 ? 27.133 -2.420 -42.282 1.00 50.34 83 ALA A C 1
ATOM 580 O O . ALA A 1 83 ? 26.286 -2.451 -43.172 1.00 50.34 83 ALA A O 1
ATOM 581 N N . LEU A 1 84 ? 27.274 -1.371 -41.477 1.00 46.03 84 LEU A N 1
ATOM 582 C CA . LEU A 1 84 ? 26.769 -0.066 -41.818 1.00 46.03 84 LEU A CA 1
ATOM 583 C C . LEU A 1 84 ? 27.590 0.327 -43.040 1.00 46.03 84 LEU A C 1
ATOM 585 O O . LEU A 1 84 ? 28.749 0.719 -42.910 1.00 46.03 84 LEU A O 1
ATOM 589 N N . THR A 1 85 ? 27.028 0.141 -44.234 1.00 50.00 85 THR A N 1
ATOM 590 C CA . THR A 1 85 ? 27.565 0.755 -45.441 1.00 50.00 85 THR A CA 1
ATOM 591 C C . THR A 1 85 ? 27.388 2.253 -45.258 1.00 50.00 85 THR A C 1
ATOM 593 O O . THR A 1 85 ? 26.380 2.842 -45.639 1.00 50.00 85 THR A O 1
ATOM 596 N N . LEU A 1 86 ? 28.361 2.866 -44.588 1.00 50.09 86 LEU A N 1
ATOM 597 C CA . LEU A 1 86 ? 28.620 4.282 -44.704 1.00 50.09 86 LEU A CA 1
ATOM 598 C C . LEU A 1 86 ? 28.831 4.502 -46.199 1.00 50.09 86 LEU A C 1
ATOM 600 O O . LEU A 1 86 ? 29.794 3.988 -46.766 1.00 50.09 86 LEU A O 1
ATOM 604 N N . ASN A 1 87 ? 27.913 5.213 -46.848 1.00 51.12 87 ASN A N 1
ATOM 605 C CA . ASN A 1 87 ? 28.235 5.869 -48.103 1.00 51.12 87 ASN A CA 1
ATOM 606 C C . ASN A 1 87 ? 29.319 6.911 -47.783 1.00 51.12 87 ASN A C 1
ATOM 608 O O . ASN A 1 87 ? 29.028 8.085 -47.566 1.00 51.12 87 ASN A O 1
ATOM 612 N N . THR A 1 88 ? 30.568 6.466 -47.654 1.00 52.41 88 THR A N 1
ATOM 613 C CA . THR A 1 88 ? 31.725 7.332 -47.817 1.00 52.41 88 THR A CA 1
ATOM 614 C C . THR A 1 88 ? 31.814 7.594 -49.305 1.00 52.41 88 THR A C 1
ATOM 616 O O . THR A 1 88 ? 32.526 6.901 -50.034 1.00 52.41 88 THR A O 1
ATOM 619 N N . ASP A 1 89 ? 30.999 8.547 -49.743 1.00 54.28 89 ASP A N 1
ATOM 620 C CA . ASP A 1 89 ? 31.022 9.064 -51.093 1.00 54.28 89 ASP A CA 1
ATOM 621 C C . ASP A 1 89 ? 32.459 9.511 -51.394 1.00 54.28 89 ASP A C 1
ATOM 623 O O . ASP A 1 89 ? 32.987 10.452 -50.803 1.00 54.28 89 ASP A O 1
ATOM 627 N N . GLN A 1 90 ? 33.071 8.747 -52.296 1.00 53.06 90 GLN A N 1
ATOM 628 C CA . GLN A 1 90 ? 34.217 9.061 -53.139 1.00 53.06 90 GLN A CA 1
ATOM 629 C C . GLN A 1 90 ? 35.539 9.445 -52.460 1.00 53.06 90 GLN A C 1
ATOM 631 O O . GLN A 1 90 ? 35.776 10.581 -52.055 1.00 53.06 90 GLN A O 1
ATOM 636 N N . HIS A 1 91 ? 36.508 8.533 -52.533 1.00 57.41 91 HIS A N 1
ATOM 637 C CA . HIS A 1 91 ? 37.904 8.936 -52.702 1.00 57.41 91 HIS A CA 1
ATOM 638 C C . HIS A 1 91 ? 38.325 8.559 -54.122 1.00 57.41 91 HIS A C 1
ATOM 640 O O . HIS A 1 91 ? 38.318 7.391 -54.508 1.00 57.41 91 HIS A O 1
ATOM 646 N N . ASN A 1 92 ? 38.629 9.586 -54.912 1.00 64.00 92 ASN A N 1
ATOM 647 C CA . ASN A 1 92 ? 39.052 9.475 -56.297 1.00 64.00 92 ASN A CA 1
ATOM 648 C C . ASN A 1 92 ? 40.449 8.843 -56.369 1.00 64.00 92 ASN A C 1
ATOM 650 O O . ASN A 1 92 ? 41.420 9.437 -55.900 1.00 64.00 92 ASN A O 1
ATOM 654 N N . HIS A 1 93 ? 40.570 7.673 -56.990 1.00 51.97 93 HIS A N 1
ATOM 655 C CA . HIS A 1 93 ? 41.871 7.139 -57.371 1.00 51.97 93 HIS A CA 1
ATOM 656 C C . HIS A 1 93 ? 42.174 7.554 -58.812 1.00 51.97 93 HIS A C 1
ATOM 658 O O . HIS A 1 93 ? 41.771 6.890 -59.762 1.00 51.97 93 HIS A O 1
ATOM 664 N N . SER A 1 94 ? 42.891 8.668 -58.977 1.00 64.56 94 SER A N 1
ATOM 665 C CA . SER A 1 94 ? 43.508 9.005 -60.261 1.00 64.56 94 SER A CA 1
ATOM 666 C C . SER A 1 94 ? 44.811 8.221 -60.394 1.00 64.56 94 SER A C 1
ATOM 668 O O . SER A 1 94 ? 45.870 8.702 -59.991 1.00 64.56 94 SER A O 1
ATOM 670 N N . PHE A 1 95 ? 44.746 7.014 -60.951 1.00 61.97 95 PHE A N 1
ATOM 671 C CA . PHE A 1 95 ? 45.948 6.343 -61.439 1.00 61.97 95 PHE A CA 1
ATOM 672 C C . PHE A 1 95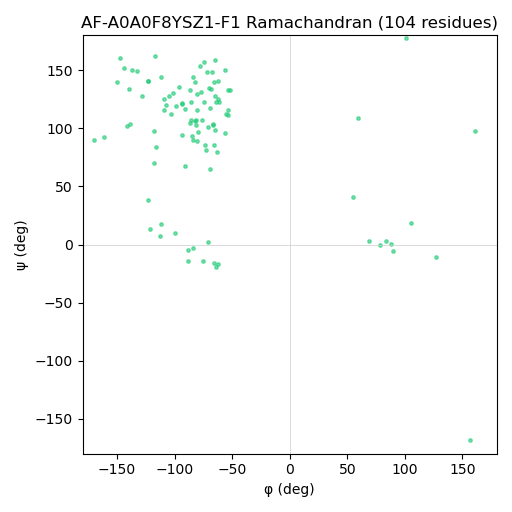 ? 46.267 6.884 -62.836 1.00 61.97 95 PHE A C 1
ATOM 674 O O . PHE A 1 95 ? 45.562 6.603 -63.801 1.00 61.97 95 PHE A O 1
ATOM 681 N N . SER A 1 96 ? 47.306 7.713 -62.924 1.00 64.06 96 SER A N 1
ATOM 682 C CA . SER A 1 96 ? 47.914 8.126 -64.191 1.00 64.06 96 SER A CA 1
ATOM 683 C C . SER A 1 96 ? 48.933 7.065 -64.593 1.00 64.06 96 SER A C 1
ATOM 685 O O . SER A 1 96 ? 50.080 7.126 -64.153 1.00 64.06 96 SER A O 1
ATOM 687 N N . ASP A 1 97 ? 48.520 6.101 -65.408 1.00 59.88 97 ASP A N 1
ATOM 688 C CA . ASP A 1 97 ? 49.447 5.235 -66.135 1.00 59.88 97 ASP A CA 1
ATOM 689 C C . ASP A 1 97 ? 49.745 5.867 -67.506 1.00 59.88 97 ASP A C 1
ATOM 691 O O . ASP A 1 97 ? 48.843 6.060 -68.321 1.00 59.88 97 ASP A O 1
ATOM 695 N N . THR A 1 98 ? 51.005 6.237 -67.744 1.00 60.50 98 THR A N 1
ATOM 696 C CA . THR A 1 98 ? 51.511 6.604 -69.079 1.00 60.50 98 THR A CA 1
ATOM 697 C C . THR A 1 98 ? 52.705 5.742 -69.478 1.00 60.50 98 THR A C 1
ATOM 699 O O . THR A 1 98 ? 53.652 6.237 -70.091 1.00 60.50 98 THR A O 1
ATOM 702 N N . SER A 1 99 ? 52.690 4.458 -69.145 1.00 64.44 99 SER A N 1
ATOM 703 C CA . SER A 1 99 ? 53.614 3.476 -69.705 1.00 64.44 99 SER A CA 1
ATOM 704 C C . SER A 1 99 ? 52.828 2.427 -70.473 1.00 64.44 99 SER A C 1
ATOM 706 O O . SER A 1 99 ? 52.268 1.520 -69.880 1.00 64.44 99 SER A O 1
ATOM 708 N N . ASP A 1 100 ? 52.752 2.601 -71.795 1.00 55.97 100 ASP A N 1
ATOM 709 C CA . ASP A 1 100 ? 53.128 1.570 -72.774 1.00 55.97 100 ASP A CA 1
ATOM 710 C C . ASP A 1 100 ? 52.510 1.876 -74.141 1.00 55.97 100 ASP A C 1
ATOM 712 O O . ASP A 1 100 ? 51.370 1.531 -74.445 1.00 55.97 100 ASP A O 1
ATOM 716 N N . ASN A 1 101 ? 53.309 2.484 -75.020 1.00 58.50 101 ASN A N 1
ATOM 717 C CA . ASN A 1 101 ? 53.111 2.322 -76.456 1.00 58.50 101 ASN A CA 1
ATOM 718 C C . ASN A 1 101 ? 54.345 1.618 -77.045 1.00 58.50 101 ASN A C 1
ATOM 720 O O . ASN A 1 101 ? 55.276 2.287 -77.502 1.00 58.50 101 ASN A O 1
ATOM 724 N N . PRO A 1 102 ? 54.419 0.275 -76.993 1.00 60.31 102 PRO A N 1
ATOM 725 C CA . PRO A 1 102 ? 55.497 -0.469 -77.614 1.00 60.31 102 PRO A CA 1
ATOM 726 C C . PRO A 1 102 ? 55.142 -0.683 -79.087 1.00 60.31 102 PRO A C 1
ATOM 728 O O . PRO A 1 102 ? 54.497 -1.669 -79.434 1.00 60.31 102 PRO A O 1
ATOM 731 N N . SER A 1 103 ? 55.529 0.238 -79.973 1.00 55.06 103 SER A N 1
ATOM 732 C CA . SER A 1 103 ? 55.478 0.011 -81.426 1.00 55.06 103 SER A CA 1
ATOM 733 C C . SER A 1 103 ? 56.373 0.978 -82.203 1.00 55.06 103 SER A C 1
ATOM 735 O O . SER A 1 103 ? 55.933 2.054 -82.592 1.00 55.06 103 SER A O 1
ATOM 737 N N . ALA A 1 104 ? 57.614 0.559 -82.462 1.00 51.50 104 ALA A N 1
ATOM 738 C CA . ALA A 1 104 ? 58.225 0.620 -83.796 1.00 51.50 104 ALA A CA 1
ATOM 739 C C . ALA A 1 104 ? 59.554 -0.154 -83.793 1.00 51.50 104 ALA A C 1
ATOM 741 O O . ALA A 1 104 ? 60.622 0.383 -83.510 1.00 51.50 104 ALA A O 1
ATOM 742 N N . ILE A 1 105 ? 59.459 -1.445 -84.110 1.00 51.19 105 ILE A N 1
ATOM 743 C CA . ILE A 1 105 ? 60.515 -2.167 -84.817 1.00 51.19 105 ILE A CA 1
ATOM 744 C C . ILE A 1 105 ? 60.314 -1.808 -86.293 1.00 51.19 105 ILE A C 1
ATOM 746 O O . ILE A 1 105 ? 59.324 -2.260 -86.866 1.00 51.19 105 ILE A O 1
ATOM 750 N N . MET A 1 106 ? 61.188 -0.976 -86.864 1.00 42.41 106 MET A N 1
ATOM 751 C CA . MET A 1 106 ? 61.817 -1.129 -88.190 1.00 42.41 106 MET A CA 1
ATOM 752 C C . MET A 1 106 ? 62.789 0.029 -88.432 1.00 42.41 106 MET A C 1
ATOM 754 O O . MET A 1 106 ? 62.356 1.195 -88.310 1.00 42.41 106 MET A O 1
#

Radius of gyration: 39.28 Å; Cα contacts (8 Å, |Δi|>4): 47; chains: 1; bounding box: 80×22×116 Å